Protein AF-A0A536VLV0-F1 (afdb_monomer_lite)

Sequence (83 aa):
RQLADILSGYEDFHEFDPRELHLLEALRTLRLIHYSAWIARRWDDPAFPAAFPWFNTQRYWQDRILEMKEQIALMDEAPLAVT

pLDDT: mean 95.52, std 5.6, range [65.25, 98.62]

Secondary structure (DSSP, 8-state):
-HHHHHHHHHHTTS---GGGGGGHHHHHHHHHHHHHHHHHTTTTSTHHHHH-TTTTSHHHHHHHHHHHHHHHHHHHSPPPP--

Radius of gyration: 17.25 Å; chains: 1; bounding box: 36×27×45 Å

Foldseek 3Di:
DVVLVVQVVVVVPDDDDPVCLLCVLVVVLVVLVVVLVVLVVCVPPPVSCVVCVCSPPPVVVVVSVVVNVVSVVVSVDDGDDND

Structure (mmCIF, N/CA/C/O backbone):
data_AF-A0A536VLV0-F1
#
_entry.id   AF-A0A536VLV0-F1
#
loop_
_atom_site.group_PDB
_atom_site.id
_atom_site.type_symbol
_atom_site.label_atom_id
_atom_site.label_alt_id
_atom_site.label_comp_id
_atom_site.label_asym_id
_atom_site.label_entity_id
_atom_site.label_seq_id
_atom_site.pdbx_PDB_ins_code
_atom_site.Cartn_x
_atom_site.Cartn_y
_atom_site.Cartn_z
_atom_site.occupancy
_atom_site.B_iso_or_equiv
_atom_site.auth_seq_id
_atom_site.auth_comp_id
_atom_site.auth_asym_id
_atom_site.auth_atom_id
_atom_site.pdbx_PDB_model_num
ATOM 1 N N . ARG A 1 1 ? -3.166 7.896 17.118 1.00 70.81 1 ARG A N 1
ATOM 2 C CA . ARG A 1 1 ? -3.242 9.371 16.995 1.00 70.81 1 ARG A CA 1
ATOM 3 C C . ARG A 1 1 ? -3.699 9.834 15.613 1.00 70.81 1 ARG A C 1
ATOM 5 O O . ARG A 1 1 ? -4.854 10.189 15.519 1.00 70.81 1 ARG A O 1
ATOM 12 N N . GLN A 1 2 ? -2.914 9.734 14.526 1.00 89.25 2 GLN A N 1
ATOM 13 C CA . GLN A 1 2 ? -3.379 10.214 13.200 1.00 89.25 2 GLN A CA 1
ATOM 14 C C . GLN A 1 2 ? -4.696 9.576 12.722 1.00 89.25 2 GLN A C 1
ATOM 16 O O . GLN A 1 2 ? -5.590 10.287 12.283 1.00 89.25 2 GLN A O 1
ATOM 21 N N . LEU 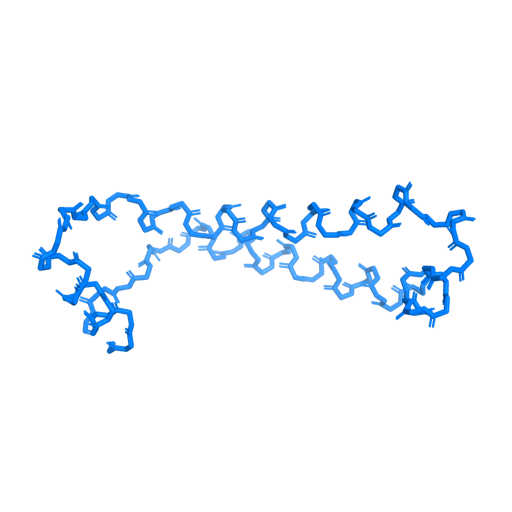A 1 3 ? -4.835 8.248 12.832 1.00 90.44 3 LEU A N 1
ATOM 22 C CA . LEU A 1 3 ? -6.079 7.560 12.462 1.00 90.44 3 LEU A CA 1
ATOM 23 C C . LEU A 1 3 ? -7.263 8.013 13.329 1.00 90.44 3 LEU A C 1
ATOM 25 O O . LEU A 1 3 ? -8.339 8.243 12.799 1.00 90.44 3 LEU A O 1
ATOM 29 N N . ALA A 1 4 ? -7.049 8.182 14.636 1.00 91.06 4 ALA A N 1
ATOM 30 C CA . ALA A 1 4 ? -8.082 8.646 15.558 1.00 91.06 4 ALA A CA 1
ATOM 31 C C . ALA A 1 4 ? -8.540 10.075 15.234 1.00 91.06 4 ALA A C 1
ATOM 33 O O . ALA A 1 4 ? -9.737 10.336 15.213 1.00 91.06 4 ALA A O 1
ATOM 34 N N . ASP A 1 5 ? -7.607 10.973 14.902 1.00 93.12 5 ASP A N 1
ATOM 35 C CA . ASP A 1 5 ? -7.932 12.349 14.513 1.00 93.12 5 ASP A CA 1
ATOM 36 C C . ASP A 1 5 ? -8.762 12.381 13.212 1.00 93.12 5 ASP A C 1
ATOM 38 O O . ASP A 1 5 ? -9.717 13.148 13.100 1.00 93.12 5 ASP A O 1
ATOM 42 N N . ILE A 1 6 ? -8.431 11.520 12.239 1.00 94.00 6 ILE A N 1
ATOM 43 C CA . ILE A 1 6 ? -9.184 11.394 10.980 1.00 94.00 6 ILE A CA 1
ATOM 44 C C . ILE A 1 6 ? -10.575 10.805 11.223 1.00 94.00 6 ILE A C 1
ATOM 46 O O . ILE A 1 6 ? -11.546 11.325 10.680 1.00 94.00 6 ILE A O 1
ATOM 50 N N . LEU A 1 7 ? -10.676 9.736 12.019 1.00 93.88 7 LEU A N 1
ATOM 51 C CA . LEU A 1 7 ? -11.956 9.098 12.330 1.00 93.88 7 LEU A CA 1
ATOM 52 C C . LEU A 1 7 ? -12.881 10.053 13.083 1.00 93.88 7 LEU A C 1
ATOM 54 O O . LEU A 1 7 ? -14.028 10.191 12.687 1.00 93.88 7 LEU A O 1
ATOM 58 N N . SER A 1 8 ? -12.354 10.796 14.059 1.00 93.75 8 SER A N 1
ATOM 59 C CA . SER A 1 8 ? -13.106 11.824 14.785 1.00 93.75 8 SER A CA 1
ATOM 60 C C . SER A 1 8 ? -13.756 12.834 13.830 1.00 93.75 8 SER A C 1
ATOM 62 O O . SER A 1 8 ? -14.960 13.060 13.886 1.00 93.75 8 SER A O 1
ATOM 64 N N . GLY A 1 9 ? -12.992 13.374 12.872 1.00 95.75 9 GLY A N 1
ATOM 65 C CA . GLY A 1 9 ? -13.543 14.299 11.875 1.00 95.75 9 GLY A CA 1
ATOM 66 C C . GLY A 1 9 ? -14.463 13.644 10.835 1.00 95.75 9 GLY A C 1
ATOM 67 O O . GLY A 1 9 ? -15.301 14.326 10.255 1.00 95.75 9 GLY A O 1
ATOM 68 N N . TYR A 1 10 ? -14.316 12.344 10.562 1.00 96.56 10 TYR A N 1
ATOM 69 C CA . TYR A 1 10 ? -15.223 11.598 9.683 1.00 96.56 10 TYR A CA 1
ATOM 70 C C . TYR A 1 10 ? -16.580 11.356 10.360 1.00 96.56 10 TYR A C 1
ATOM 72 O O . TYR A 1 10 ? -17.623 11.538 9.729 1.00 96.56 10 TYR A O 1
ATOM 80 N N . GLU A 1 11 ? -16.561 11.014 11.650 1.00 96.12 11 GLU A N 1
ATOM 81 C CA . GLU A 1 11 ? -17.748 10.716 12.457 1.00 96.12 11 GLU A CA 1
ATOM 82 C C . GLU A 1 11 ? -18.650 11.931 12.705 1.00 96.12 11 GLU A C 1
ATOM 84 O O . GLU A 1 11 ? -19.845 11.760 12.944 1.00 96.12 11 GLU A O 1
ATOM 89 N N . ASP A 1 12 ? -18.141 13.153 12.513 1.00 97.06 12 ASP A N 1
ATOM 90 C CA . ASP A 1 12 ? -18.966 14.367 12.440 1.00 97.06 12 ASP A CA 1
ATOM 91 C C . ASP A 1 12 ? -19.986 14.330 11.279 1.00 97.06 12 ASP A C 1
ATOM 93 O O . ASP A 1 12 ? -21.006 15.025 11.319 1.00 97.06 12 ASP A O 1
ATOM 97 N N . PHE A 1 13 ? -19.726 13.533 10.234 1.00 97.62 13 PHE A N 1
ATOM 98 C CA . PHE A 1 13 ? -20.550 13.461 9.021 1.00 97.62 13 PHE A CA 1
ATOM 99 C C . PHE A 1 13 ? -21.163 12.079 8.766 1.00 97.62 13 PHE A C 1
ATOM 101 O O . PHE A 1 13 ? -22.212 12.003 8.120 1.00 97.62 13 PHE A O 1
ATOM 108 N N . HIS A 1 14 ? -20.523 10.995 9.214 1.00 97.50 14 HIS A N 1
ATOM 109 C CA . HIS A 1 14 ? -20.982 9.627 8.970 1.00 97.50 14 HIS A CA 1
ATOM 110 C C . HIS A 1 14 ? -20.452 8.639 10.020 1.00 97.50 14 HIS A C 1
ATOM 112 O O . HIS A 1 14 ? -19.273 8.660 10.345 1.00 97.50 14 HIS A O 1
ATOM 118 N N . GLU A 1 15 ? -21.297 7.719 10.497 1.00 96.44 15 GLU A N 1
ATOM 119 C CA . GLU A 1 15 ? -20.895 6.672 11.452 1.00 96.44 15 GLU A CA 1
ATOM 120 C C . GLU A 1 15 ? -19.832 5.742 10.847 1.00 96.44 15 GLU A C 1
ATOM 122 O O . GLU A 1 15 ? -19.954 5.313 9.696 1.00 96.44 15 GLU A O 1
ATOM 127 N N . PHE A 1 16 ? -18.794 5.420 11.617 1.00 95.00 16 PHE A N 1
ATOM 128 C CA . PHE A 1 16 ? -17.756 4.484 11.201 1.00 95.00 16 PHE A CA 1
ATOM 129 C C . PHE A 1 16 ? -17.939 3.133 11.901 1.00 95.00 16 PHE A C 1
ATOM 131 O O . PHE A 1 16 ? -17.990 3.069 13.125 1.00 95.00 16 PHE A O 1
ATOM 138 N N . ASP A 1 17 ? -17.997 2.036 11.139 1.00 95.38 17 ASP A N 1
ATOM 139 C CA . ASP A 1 17 ? -18.031 0.684 11.704 1.00 95.38 17 ASP A CA 1
ATOM 140 C C . ASP A 1 17 ? -16.600 0.205 12.017 1.00 95.38 17 ASP A C 1
ATOM 142 O O . ASP A 1 17 ? -15.822 -0.055 11.092 1.00 95.38 17 ASP A O 1
ATOM 146 N N . PRO A 1 18 ? -16.227 -0.005 13.297 1.00 91.88 18 PRO A N 1
ATOM 147 C CA . PRO A 1 18 ? -14.875 -0.428 13.661 1.00 91.88 18 PRO A CA 1
ATOM 148 C C . PRO A 1 18 ? -14.449 -1.761 13.036 1.00 91.88 18 PRO A C 1
ATOM 150 O O . PRO A 1 18 ? -13.253 -2.037 12.925 1.00 91.88 18 PRO A O 1
ATOM 153 N N . ARG A 1 19 ? -15.402 -2.599 12.600 1.00 93.62 19 ARG A N 1
ATOM 154 C CA . ARG A 1 19 ? -15.101 -3.864 11.916 1.00 93.62 19 ARG A CA 1
ATOM 155 C C . ARG A 1 19 ? -14.401 -3.646 10.579 1.00 93.62 19 ARG A C 1
ATOM 157 O O . ARG A 1 19 ? -13.653 -4.520 10.146 1.00 93.62 19 ARG A O 1
ATOM 164 N N . GLU A 1 20 ? -14.583 -2.486 9.950 1.00 95.00 20 GLU A N 1
ATOM 165 C CA . GLU A 1 20 ? -13.905 -2.134 8.701 1.00 95.00 20 GLU A CA 1
ATOM 166 C C . GLU A 1 20 ? -12.383 -2.028 8.872 1.00 95.00 20 GLU A C 1
ATOM 168 O O . GLU A 1 20 ? -11.640 -2.254 7.916 1.00 95.00 20 GLU A O 1
ATOM 173 N N . LEU A 1 21 ? -11.883 -1.792 10.093 1.00 94.50 21 LEU A N 1
ATOM 174 C CA . LEU A 1 21 ? -10.442 -1.762 10.371 1.00 94.50 21 LEU A CA 1
ATOM 175 C C . LEU A 1 21 ? -9.766 -3.117 10.121 1.00 94.50 21 LEU A C 1
ATOM 177 O O . LEU A 1 21 ? -8.595 -3.152 9.741 1.00 94.50 21 LEU A O 1
ATOM 181 N N . HIS A 1 22 ? -10.498 -4.229 10.252 1.00 94.38 22 HIS A N 1
ATOM 182 C CA . HIS A 1 22 ? -9.986 -5.559 9.905 1.00 94.38 22 HIS A CA 1
ATOM 183 C C . HIS A 1 22 ? -9.737 -5.728 8.402 1.00 94.38 22 HIS A C 1
ATOM 185 O O . HIS A 1 22 ? -8.977 -6.604 7.994 1.00 94.38 22 HIS A O 1
ATOM 191 N N . LEU A 1 23 ? -10.358 -4.899 7.560 1.00 96.19 23 LEU A N 1
ATOM 192 C CA . LEU A 1 23 ? -10.211 -4.986 6.110 1.00 96.19 23 LEU A CA 1
ATOM 193 C C . LEU A 1 23 ? -8.956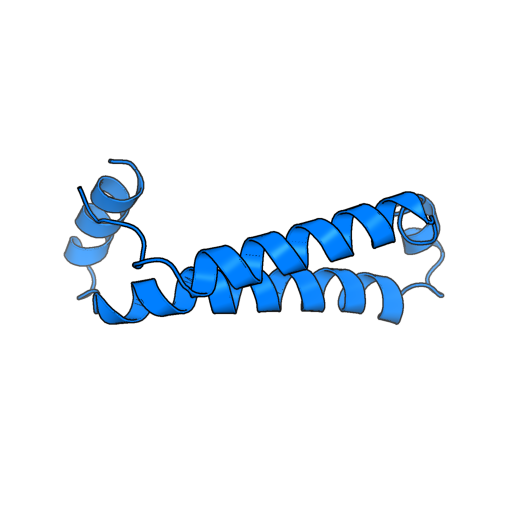 -4.269 5.606 1.00 96.19 23 LEU A C 1
ATOM 195 O O . LEU A 1 23 ? -8.584 -4.451 4.449 1.00 96.19 23 LEU A O 1
ATOM 199 N N . LEU A 1 24 ? -8.289 -3.461 6.436 1.00 95.94 24 LEU A N 1
ATOM 200 C CA . LEU A 1 24 ? -7.212 -2.576 5.989 1.00 95.94 24 LEU A CA 1
ATOM 201 C C . LEU A 1 24 ? -6.040 -3.327 5.352 1.00 95.94 24 LEU A C 1
ATOM 203 O O . LEU A 1 24 ? -5.629 -2.977 4.244 1.00 95.94 24 LEU A O 1
ATOM 207 N N . GLU A 1 25 ? -5.520 -4.361 6.012 1.00 97.62 25 GLU A N 1
ATOM 208 C CA . GLU A 1 25 ? -4.383 -5.136 5.496 1.00 97.62 25 GLU A CA 1
ATOM 209 C C . GLU A 1 25 ? -4.778 -5.972 4.268 1.00 97.62 25 GLU A C 1
ATOM 211 O O . GLU A 1 25 ? -4.045 -6.020 3.278 1.00 97.62 25 GLU A O 1
ATOM 216 N N . ALA A 1 26 ? -5.994 -6.527 4.249 1.00 96.75 26 ALA A N 1
ATOM 217 C CA . ALA A 1 26 ? -6.514 -7.249 3.088 1.00 96.75 26 ALA A CA 1
ATOM 218 C C . ALA A 1 26 ? -6.673 -6.329 1.860 1.00 96.75 26 ALA A C 1
ATOM 220 O O . ALA A 1 26 ? -6.243 -6.665 0.752 1.00 96.75 26 ALA A O 1
ATOM 221 N N . LEU A 1 27 ? -7.243 -5.134 2.044 1.00 98.00 27 LEU A N 1
ATOM 222 C CA . LEU A 1 27 ? -7.422 -4.146 0.978 1.00 98.00 27 LEU A CA 1
ATOM 223 C C . LEU A 1 27 ? -6.085 -3.554 0.515 1.00 98.00 27 LEU A C 1
ATOM 225 O O . LEU A 1 27 ? -5.900 -3.314 -0.683 1.00 98.00 27 LEU A O 1
ATOM 229 N N . ARG A 1 28 ? -5.124 -3.359 1.427 1.00 98.00 28 ARG A N 1
ATOM 230 C CA . ARG A 1 28 ? -3.756 -2.952 1.081 1.00 98.00 28 ARG A CA 1
ATOM 231 C C . ARG A 1 28 ? -3.068 -4.017 0.233 1.00 98.00 28 ARG A C 1
ATOM 233 O O . ARG A 1 28 ? -2.548 -3.686 -0.834 1.00 98.00 28 ARG A O 1
ATOM 240 N N . THR A 1 29 ? -3.145 -5.280 0.639 1.00 98.12 29 THR A N 1
ATOM 241 C CA . THR A 1 29 ? -2.613 -6.419 -0.123 1.00 98.12 29 THR A CA 1
ATOM 242 C C . THR A 1 29 ? -3.227 -6.482 -1.520 1.00 98.12 29 THR A C 1
ATOM 244 O O . THR A 1 29 ? -2.510 -6.571 -2.520 1.00 98.12 29 THR A O 1
ATOM 247 N N . LEU A 1 30 ? -4.553 -6.344 -1.621 1.00 98.31 30 LEU A N 1
ATOM 248 C CA . LEU A 1 30 ? -5.249 -6.328 -2.905 1.00 98.31 30 LEU A CA 1
ATOM 249 C C . LEU A 1 30 ? -4.770 -5.175 -3.799 1.00 98.31 30 LEU A C 1
ATOM 251 O O . LEU A 1 30 ? -4.517 -5.375 -4.989 1.00 98.31 30 LEU A O 1
ATOM 255 N N . ARG A 1 31 ? -4.585 -3.976 -3.233 1.00 98.50 31 ARG A N 1
ATOM 256 C CA . ARG A 1 31 ? -4.035 -2.818 -3.953 1.00 98.50 31 ARG A CA 1
ATOM 257 C C . ARG A 1 31 ? -2.624 -3.093 -4.474 1.00 98.50 31 ARG A C 1
ATOM 259 O O . ARG A 1 31 ? -2.330 -2.729 -5.612 1.00 98.50 31 ARG A O 1
ATOM 266 N N . LEU A 1 32 ? -1.766 -3.735 -3.683 1.00 98.31 32 LEU A N 1
ATOM 267 C CA . LEU A 1 32 ? -0.403 -4.083 -4.088 1.00 98.31 32 LEU A CA 1
ATOM 268 C C . LEU A 1 32 ? -0.401 -5.060 -5.270 1.00 98.31 32 LEU A C 1
ATOM 270 O O . LEU A 1 32 ? 0.288 -4.813 -6.263 1.00 98.31 32 LEU A O 1
ATOM 274 N N . ILE A 1 33 ? -1.219 -6.113 -5.212 1.00 98.25 33 ILE A N 1
ATOM 275 C CA . ILE A 1 33 ? -1.370 -7.086 -6.306 1.00 98.25 33 ILE A CA 1
ATOM 276 C C . ILE A 1 33 ? -1.907 -6.396 -7.566 1.00 98.25 33 ILE A C 1
ATOM 278 O O . ILE A 1 33 ? -1.352 -6.550 -8.658 1.00 98.25 33 ILE A O 1
ATOM 282 N N . HIS A 1 34 ? -2.962 -5.589 -7.422 1.00 98.62 34 HIS A N 1
ATOM 283 C CA . HIS A 1 34 ? -3.551 -4.852 -8.536 1.00 98.62 34 HIS A CA 1
ATOM 284 C C . HIS A 1 34 ? -2.585 -3.853 -9.164 1.00 98.62 34 HIS A C 1
ATOM 286 O O . HIS A 1 34 ? -2.616 -3.688 -10.380 1.00 98.62 34 HIS 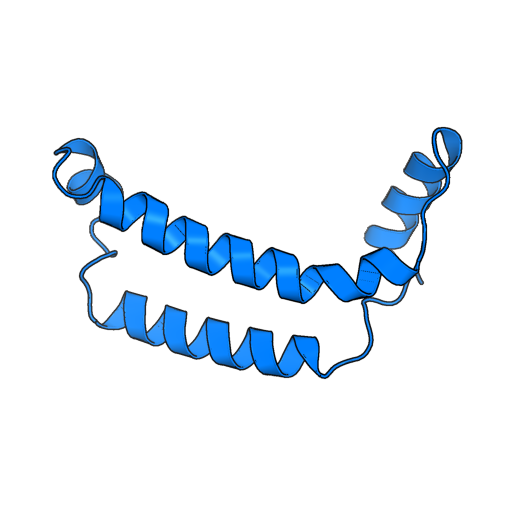A O 1
ATOM 292 N N . TYR A 1 35 ? -1.711 -3.220 -8.382 1.00 98.44 35 TYR A N 1
ATOM 293 C CA . TYR A 1 35 ? -0.699 -2.313 -8.910 1.00 98.44 35 TYR A CA 1
ATOM 294 C C . TYR A 1 35 ? 0.296 -3.045 -9.819 1.00 98.44 35 TYR A C 1
ATOM 296 O O . TYR A 1 35 ? 0.502 -2.629 -10.959 1.00 98.44 35 TYR A O 1
ATOM 304 N N . SER A 1 36 ? 0.838 -4.184 -9.374 1.00 98.38 36 SER A N 1
ATOM 305 C CA . SER A 1 36 ? 1.731 -5.004 -10.204 1.00 98.38 36 SER A CA 1
ATOM 306 C C . SER A 1 36 ? 1.023 -5.503 -11.470 1.00 98.38 36 SER A C 1
ATOM 308 O O . SER A 1 36 ? 1.577 -5.430 -12.567 1.00 98.38 36 SER A O 1
ATOM 310 N N . ALA A 1 37 ? -0.234 -5.942 -11.351 1.00 98.44 37 ALA A N 1
ATOM 311 C CA . ALA A 1 37 ? -1.036 -6.364 -12.498 1.00 98.44 37 ALA A CA 1
ATOM 312 C C . ALA A 1 37 ? -1.353 -5.207 -13.462 1.00 98.44 37 ALA A C 1
ATOM 314 O O . ALA A 1 37 ? -1.395 -5.405 -14.675 1.00 98.44 37 ALA A O 1
ATOM 315 N N . TRP A 1 38 ? -1.584 -4.000 -12.944 1.00 98.50 38 TRP A N 1
ATOM 316 C CA . TRP A 1 38 ? -1.867 -2.810 -13.744 1.00 98.50 38 TRP A CA 1
ATOM 317 C C . TRP A 1 38 ? -0.681 -2.431 -14.634 1.00 98.50 38 TRP A C 1
ATOM 319 O O . TRP A 1 38 ? -0.912 -2.127 -15.808 1.00 98.50 38 TRP A O 1
ATOM 329 N N . ILE A 1 39 ? 0.548 -2.520 -14.107 1.00 98.44 39 ILE A N 1
ATOM 330 C CA . ILE A 1 39 ? 1.784 -2.338 -14.884 1.00 98.44 39 ILE A CA 1
ATOM 331 C C . ILE A 1 39 ? 1.911 -3.451 -15.928 1.00 98.44 39 ILE A C 1
ATOM 333 O O . ILE A 1 39 ? 2.032 -3.159 -17.115 1.00 98.44 39 ILE A O 1
ATOM 337 N N . ALA A 1 40 ? 1.815 -4.721 -15.512 1.00 98.19 40 ALA A N 1
ATOM 338 C CA . ALA A 1 40 ? 1.984 -5.867 -16.410 1.00 98.19 40 ALA A CA 1
ATOM 339 C C . ALA A 1 40 ? 1.032 -5.828 -17.615 1.00 98.19 40 ALA A C 1
ATOM 341 O O . ALA A 1 40 ? 1.448 -6.052 -18.747 1.00 98.19 40 ALA A O 1
ATOM 342 N N . ARG A 1 41 ? -0.245 -5.495 -17.391 1.00 98.38 41 ARG A N 1
ATOM 343 C CA . ARG A 1 41 ? -1.268 -5.421 -18.452 1.00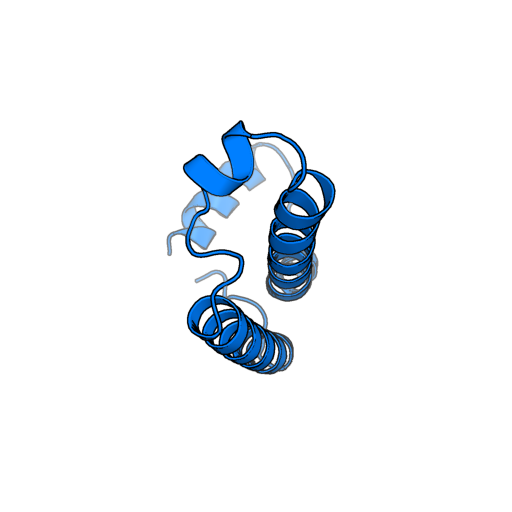 98.38 41 ARG A CA 1
ATOM 344 C C . ARG A 1 41 ? -1.012 -4.324 -19.487 1.00 98.38 41 ARG A C 1
ATOM 346 O O . ARG A 1 41 ? -1.680 -4.315 -20.514 1.00 98.38 41 ARG A O 1
ATOM 353 N N . ARG A 1 42 ? -0.126 -3.372 -19.196 1.00 98.19 42 ARG A N 1
ATOM 354 C CA . ARG A 1 42 ? 0.199 -2.231 -20.063 1.00 98.19 42 ARG A CA 1
ATOM 355 C C . ARG A 1 42 ? 1.652 -2.246 -20.512 1.00 98.19 42 ARG A C 1
ATOM 357 O O . ARG A 1 42 ? 2.127 -1.251 -21.037 1.00 98.19 42 ARG A O 1
ATOM 364 N N . TRP A 1 43 ? 2.359 -3.355 -20.316 1.00 98.19 43 TRP A N 1
ATOM 365 C CA . TRP A 1 43 ? 3.792 -3.401 -20.579 1.00 98.19 43 TRP A CA 1
ATOM 366 C C . TRP A 1 43 ? 4.156 -3.163 -22.053 1.00 98.19 43 TRP A C 1
ATOM 368 O O . TRP A 1 43 ? 5.227 -2.633 -22.335 1.00 98.19 43 TRP A O 1
ATOM 378 N N . ASP A 1 44 ? 3.248 -3.491 -22.976 1.00 97.25 44 ASP A N 1
ATOM 379 C CA . ASP A 1 44 ? 3.429 -3.251 -24.413 1.00 97.25 44 ASP A CA 1
ATOM 380 C C . ASP A 1 44 ? 3.307 -1.764 -24.808 1.00 97.25 44 ASP A C 1
ATOM 382 O O . ASP A 1 44 ? 3.716 -1.387 -25.906 1.00 97.25 44 ASP A O 1
ATOM 386 N N . ASP A 1 45 ? 2.767 -0.902 -23.936 1.00 98.25 45 ASP A N 1
ATOM 387 C CA . ASP A 1 45 ? 2.788 0.552 -24.128 1.00 98.25 45 ASP A CA 1
ATOM 388 C C . ASP A 1 45 ? 4.209 1.078 -23.843 1.00 98.25 45 ASP A C 1
ATOM 390 O O . ASP A 1 45 ? 4.681 0.949 -22.709 1.00 98.25 45 ASP A O 1
ATOM 394 N N . PRO A 1 46 ? 4.897 1.719 -24.812 1.00 97.56 46 PRO A N 1
ATOM 395 C CA . PRO A 1 46 ? 6.268 2.207 -24.641 1.00 97.56 46 PRO A CA 1
ATOM 396 C C . PRO A 1 46 ? 6.480 3.147 -23.445 1.00 97.56 46 PRO A C 1
ATOM 398 O O . PRO A 1 46 ? 7.600 3.245 -22.936 1.00 97.56 46 PRO A O 1
ATOM 401 N N . ALA A 1 47 ? 5.433 3.830 -22.971 1.00 97.94 47 ALA A N 1
ATOM 402 C CA . ALA A 1 47 ? 5.521 4.679 -21.789 1.00 97.94 47 ALA A CA 1
ATOM 403 C C . ALA A 1 47 ? 5.800 3.875 -20.505 1.00 97.94 47 ALA A C 1
ATOM 405 O O . ALA A 1 47 ? 6.440 4.391 -19.587 1.00 97.94 47 ALA A O 1
ATOM 406 N N . PHE A 1 48 ? 5.364 2.612 -20.426 1.00 98.12 48 PHE A N 1
ATOM 407 C CA . PHE A 1 48 ? 5.470 1.796 -19.214 1.00 98.12 48 PHE A CA 1
ATOM 408 C C . PHE A 1 48 ? 6.893 1.298 -18.945 1.00 98.12 48 PHE A C 1
ATOM 410 O O . PHE A 1 48 ? 7.377 1.532 -17.838 1.00 98.12 48 PHE A O 1
ATOM 417 N N . PRO A 1 49 ? 7.623 0.702 -19.904 1.00 98.00 49 PRO A N 1
ATOM 418 C CA . PRO A 1 49 ? 9.031 0.376 -19.700 1.00 98.00 49 PRO A CA 1
ATOM 419 C C . PRO A 1 49 ? 9.889 1.595 -19.343 1.00 98.00 49 PRO A C 1
ATOM 421 O O . PRO A 1 49 ? 10.804 1.478 -18.529 1.00 98.00 49 PRO A O 1
ATOM 424 N N . ALA A 1 50 ? 9.573 2.771 -19.899 1.00 97.44 50 ALA A N 1
ATOM 425 C CA . ALA A 1 50 ? 10.279 4.014 -19.595 1.00 97.44 50 ALA A CA 1
ATOM 426 C C . ALA A 1 50 ? 9.987 4.537 -18.175 1.00 97.44 50 ALA A C 1
ATOM 428 O O . ALA A 1 50 ? 10.905 4.973 -17.482 1.00 97.44 50 ALA A O 1
ATOM 429 N N . ALA A 1 51 ? 8.727 4.486 -17.731 1.00 98.19 51 ALA A N 1
ATOM 430 C CA . ALA A 1 51 ? 8.312 4.963 -16.409 1.00 98.19 51 ALA A CA 1
ATOM 431 C C . ALA A 1 51 ? 8.581 3.950 -15.279 1.00 98.19 51 ALA A C 1
ATOM 433 O O . ALA A 1 51 ? 8.797 4.340 -14.131 1.00 98.19 51 ALA A O 1
ATOM 434 N N . PHE A 1 52 ? 8.593 2.653 -15.597 1.00 98.25 52 PHE A N 1
ATOM 435 C CA . PHE A 1 52 ? 8.738 1.547 -14.648 1.00 98.25 52 PHE A CA 1
ATOM 436 C C . PHE A 1 52 ? 9.893 0.598 -15.032 1.00 98.25 52 PHE A C 1
ATOM 438 O O . PHE A 1 52 ? 9.697 -0.619 -15.094 1.00 98.25 52 PHE A O 1
ATOM 445 N N . PRO A 1 53 ? 11.125 1.099 -15.253 1.00 97.44 53 PRO A N 1
ATOM 446 C CA . PRO A 1 53 ? 12.243 0.280 -15.740 1.00 97.44 53 PRO A CA 1
ATOM 447 C C . PRO A 1 53 ? 12.662 -0.823 -14.754 1.00 97.44 53 PRO A C 1
ATOM 449 O O . PRO A 1 53 ? 13.285 -1.812 -15.131 1.00 97.44 53 PRO A O 1
ATOM 452 N N . TRP A 1 54 ? 12.302 -0.676 -13.478 1.00 97.62 54 TRP A N 1
ATOM 453 C CA . TRP A 1 54 ? 12.563 -1.642 -12.414 1.00 97.62 54 TRP A CA 1
ATOM 454 C C . TRP A 1 54 ? 11.600 -2.840 -12.414 1.00 97.62 54 TRP A C 1
ATOM 456 O O . TRP A 1 54 ? 11.899 -3.846 -11.771 1.00 97.62 54 TRP A O 1
ATOM 466 N N . PHE A 1 55 ? 10.470 -2.776 -13.125 1.00 98.12 55 PHE A N 1
ATOM 467 C CA . PHE A 1 55 ? 9.384 -3.757 -13.012 1.00 98.12 55 PHE A CA 1
ATOM 468 C C . PHE A 1 55 ? 9.785 -5.182 -13.421 1.00 98.12 55 PHE A C 1
ATOM 470 O O . PHE A 1 55 ? 9.437 -6.146 -12.746 1.00 98.12 55 PHE A O 1
ATOM 477 N N . ASN A 1 56 ? 10.587 -5.327 -14.478 1.00 95.81 56 ASN A N 1
ATOM 478 C CA . ASN A 1 56 ? 11.072 -6.633 -14.946 1.00 95.81 56 ASN A CA 1
ATOM 479 C C . ASN A 1 56 ? 12.407 -7.052 -14.313 1.00 95.81 56 ASN A C 1
ATOM 481 O O . ASN A 1 56 ? 13.070 -7.968 -14.799 1.00 95.81 56 ASN A O 1
ATOM 485 N N . THR A 1 57 ? 12.828 -6.395 -13.231 1.00 98.25 57 THR A N 1
ATOM 486 C CA . THR A 1 57 ? 14.047 -6.778 -12.514 1.00 98.25 57 THR A CA 1
ATOM 487 C C . THR A 1 57 ? 13.748 -7.851 -11.474 1.00 98.25 57 THR A C 1
ATOM 489 O O . THR A 1 57 ? 12.700 -7.845 -10.832 1.00 98.25 57 THR A O 1
ATOM 492 N N . GLN A 1 58 ? 14.705 -8.753 -11.245 1.00 98.38 58 GLN A N 1
ATOM 493 C CA . GLN A 1 58 ? 14.597 -9.755 -10.181 1.00 98.38 58 GLN A CA 1
ATOM 494 C C . GLN A 1 58 ? 14.389 -9.108 -8.806 1.00 98.38 58 GLN A C 1
ATOM 496 O O . GLN A 1 58 ? 13.583 -9.592 -8.015 1.00 98.38 58 GLN A O 1
ATOM 501 N N . ARG A 1 59 ? 15.089 -7.997 -8.544 1.00 98.25 59 ARG A N 1
ATOM 502 C CA . ARG A 1 59 ? 15.019 -7.273 -7.274 1.00 98.25 59 ARG A CA 1
ATOM 503 C C . ARG A 1 59 ? 13.595 -6.820 -6.950 1.00 98.25 59 ARG A C 1
ATOM 505 O O . ARG A 1 59 ? 13.123 -7.098 -5.858 1.00 98.25 59 ARG A O 1
ATOM 512 N N . TYR A 1 60 ? 12.894 -6.206 -7.907 1.00 98.19 60 TYR A N 1
ATOM 513 C CA . TYR A 1 60 ? 11.508 -5.775 -7.701 1.00 98.19 60 TYR A CA 1
ATOM 514 C C . TYR A 1 60 ? 10.602 -6.926 -7.246 1.00 98.19 60 TYR A C 1
ATOM 516 O O . TYR A 1 60 ? 9.838 -6.784 -6.293 1.00 98.19 60 TYR A O 1
ATOM 524 N N . TRP A 1 61 ? 10.705 -8.086 -7.899 1.00 98.19 61 TRP A N 1
ATOM 525 C CA . TRP A 1 61 ? 9.878 -9.242 -7.553 1.00 98.19 61 TRP A CA 1
ATOM 526 C C . TRP A 1 61 ? 10.283 -9.891 -6.227 1.00 98.19 61 TRP A C 1
ATOM 528 O O . TRP A 1 61 ? 9.415 -10.391 -5.515 1.00 98.19 61 TRP A O 1
ATOM 538 N N . GLN A 1 62 ? 11.565 -9.852 -5.855 1.00 98.56 62 GLN A N 1
ATOM 539 C CA . GLN A 1 62 ? 12.014 -10.268 -4.522 1.00 98.56 62 GLN A CA 1
ATOM 540 C C . GLN A 1 62 ? 11.433 -9.366 -3.430 1.00 98.56 62 GLN A C 1
ATOM 542 O O . GLN A 1 62 ? 10.871 -9.882 -2.463 1.00 98.56 62 GLN A O 1
ATOM 547 N N . ASP A 1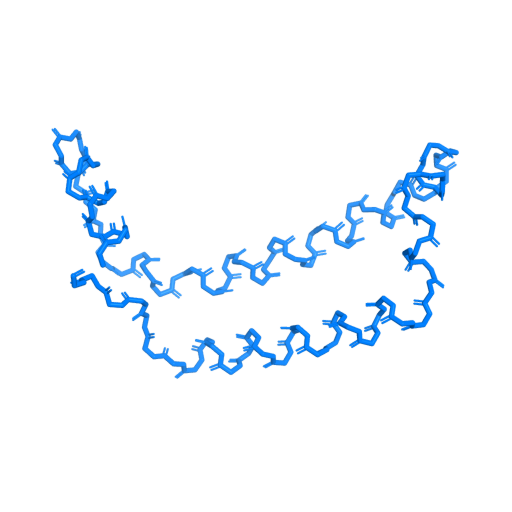 63 ? 11.493 -8.048 -3.625 1.00 98.38 63 ASP A N 1
ATOM 548 C CA . ASP A 1 63 ? 10.915 -7.069 -2.703 1.00 98.38 63 ASP A CA 1
ATOM 549 C C . ASP A 1 63 ? 9.390 -7.264 -2.603 1.00 98.38 63 ASP A C 1
ATOM 551 O O . ASP A 1 63 ? 8.836 -7.296 -1.507 1.00 98.38 63 ASP A O 1
ATOM 555 N N . ARG A 1 64 ? 8.706 -7.520 -3.731 1.00 98.00 64 ARG A N 1
ATOM 556 C CA . ARG A 1 64 ? 7.264 -7.816 -3.758 1.00 98.00 64 ARG A CA 1
ATOM 557 C C . ARG A 1 64 ? 6.910 -9.096 -3.000 1.00 98.00 64 ARG A C 1
ATOM 559 O O . ARG A 1 64 ? 5.896 -9.123 -2.314 1.00 98.00 64 ARG A O 1
ATOM 566 N N . ILE A 1 65 ? 7.718 -10.152 -3.097 1.00 98.19 65 ILE A N 1
ATOM 567 C CA . ILE A 1 65 ? 7.501 -11.390 -2.330 1.00 98.19 65 ILE A CA 1
ATOM 568 C C . ILE A 1 65 ? 7.667 -11.139 -0.829 1.00 98.19 65 ILE A C 1
ATOM 570 O O . ILE A 1 65 ? 6.877 -11.664 -0.044 1.00 98.19 65 ILE A O 1
ATOM 574 N N . LEU A 1 66 ? 8.680 -10.366 -0.428 1.00 98.44 66 LEU A N 1
ATOM 575 C CA . LEU A 1 66 ? 8.884 -10.002 0.973 1.00 98.44 66 LEU A CA 1
ATOM 576 C C . LEU A 1 66 ? 7.691 -9.195 1.503 1.00 98.44 66 LEU A C 1
ATOM 578 O O . LEU A 1 66 ? 7.100 -9.586 2.505 1.00 98.44 66 LEU A O 1
ATOM 582 N N . GLU A 1 67 ? 7.266 -8.174 0.761 1.00 98.25 67 GLU A N 1
ATOM 583 C CA . GLU A 1 67 ? 6.109 -7.335 1.094 1.00 98.25 67 GLU A CA 1
ATOM 584 C C . GLU A 1 67 ? 4.819 -8.165 1.250 1.00 98.25 67 GLU A C 1
ATOM 586 O O . GLU A 1 67 ? 4.037 -7.941 2.170 1.00 98.25 67 GLU A O 1
ATOM 591 N N . MET A 1 68 ? 4.600 -9.182 0.404 1.00 98.25 68 MET A N 1
ATOM 592 C CA . MET A 1 68 ? 3.442 -10.078 0.548 1.00 98.25 68 MET A CA 1
ATOM 593 C C . MET A 1 68 ? 3.512 -10.938 1.816 1.00 98.25 68 MET A C 1
ATOM 595 O O . MET A 1 68 ? 2.483 -11.192 2.435 1.00 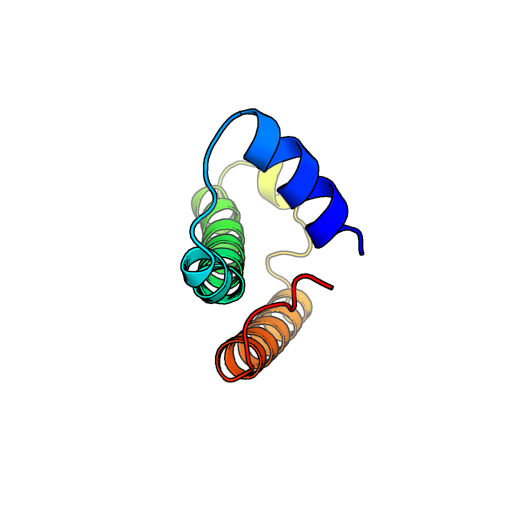98.25 68 MET A O 1
ATOM 599 N N . LYS A 1 69 ? 4.703 -11.387 2.226 1.00 98.31 69 LYS A N 1
ATOM 600 C CA . LYS A 1 69 ? 4.867 -12.144 3.479 1.00 98.31 69 LYS A CA 1
ATOM 601 C C . LYS A 1 69 ? 4.605 -11.271 4.702 1.00 98.31 69 LYS A C 1
ATOM 603 O O . LYS A 1 69 ? 3.962 -11.730 5.639 1.00 98.31 69 LYS A O 1
ATOM 608 N N . GLU A 1 70 ? 5.072 -10.028 4.674 1.00 98.19 70 GLU A N 1
ATOM 609 C CA . GLU A 1 70 ? 4.803 -9.045 5.727 1.00 98.19 70 GLU A CA 1
ATOM 610 C C . GLU A 1 70 ? 3.308 -8.731 5.817 1.00 98.19 70 GLU A C 1
ATOM 612 O O . GLU A 1 70 ? 2.751 -8.713 6.907 1.00 98.19 70 GLU A O 1
ATOM 617 N N . GLN A 1 71 ? 2.628 -8.565 4.679 1.00 97.94 71 GLN A N 1
ATOM 618 C CA . GLN A 1 71 ? 1.177 -8.380 4.654 1.00 97.94 71 GLN A CA 1
ATOM 619 C C . GLN A 1 71 ? 0.408 -9.585 5.210 1.00 97.94 71 GLN A C 1
ATOM 621 O O . GLN A 1 71 ? -0.576 -9.387 5.915 1.00 97.94 71 GLN A O 1
ATOM 626 N N . ILE A 1 72 ? 0.853 -10.820 4.944 1.00 97.25 72 ILE A N 1
ATOM 627 C CA . ILE A 1 72 ? 0.265 -12.017 5.569 1.00 97.25 72 ILE A CA 1
ATOM 628 C C . ILE A 1 72 ? 0.410 -11.951 7.090 1.00 97.25 72 ILE A C 1
ATOM 630 O O . ILE A 1 72 ? -0.584 -12.111 7.787 1.00 97.25 72 ILE A O 1
ATOM 634 N N . ALA A 1 73 ? 1.608 -11.647 7.596 1.00 97.44 73 ALA A N 1
ATOM 635 C CA . ALA A 1 73 ? 1.829 -11.521 9.035 1.00 97.44 73 ALA A CA 1
ATOM 636 C C . ALA A 1 73 ? 0.955 -10.419 9.663 1.00 97.44 73 ALA A C 1
ATOM 638 O O . ALA A 1 73 ? 0.349 -10.641 10.703 1.00 97.44 73 ALA A O 1
ATOM 639 N N . LEU A 1 74 ? 0.818 -9.265 9.001 1.00 96.50 74 LEU A N 1
ATOM 640 C CA . LEU A 1 74 ? -0.035 -8.166 9.467 1.00 96.50 74 LEU A CA 1
ATOM 641 C C . LEU A 1 74 ? -1.530 -8.518 9.464 1.00 96.50 74 LEU A C 1
ATOM 643 O O . LEU A 1 74 ? -2.272 -8.003 10.294 1.00 96.50 74 LEU A O 1
ATOM 647 N N . MET A 1 75 ? -1.988 -9.392 8.561 1.00 95.69 75 MET A N 1
ATOM 648 C CA . MET A 1 75 ? -3.371 -9.889 8.574 1.00 95.69 75 MET A CA 1
ATOM 649 C C . MET A 1 75 ? -3.658 -10.829 9.754 1.00 95.69 75 MET A C 1
ATOM 651 O O . MET A 1 75 ? -4.820 -10.959 10.138 1.00 95.69 75 MET A O 1
ATOM 655 N N . ASP A 1 76 ? -2.629 -11.458 10.329 1.00 95.69 76 ASP A N 1
ATOM 656 C CA . ASP A 1 76 ? -2.747 -12.287 11.535 1.00 95.69 76 ASP A CA 1
ATOM 657 C C . ASP A 1 76 ? -2.722 -11.450 12.833 1.00 95.69 76 ASP A C 1
ATOM 659 O O . ASP A 1 76 ? -3.062 -11.949 13.910 1.00 95.69 76 ASP A O 1
ATOM 663 N N . GLU A 1 77 ? -2.329 -10.175 12.755 1.00 95.00 77 GLU A N 1
ATOM 664 C CA . GLU A 1 77 ? -2.333 -9.246 13.884 1.00 95.00 77 GLU A CA 1
ATOM 665 C C . GLU A 1 77 ? -3.725 -8.633 14.135 1.00 95.00 77 GLU A C 1
ATOM 667 O O . GLU A 1 77 ? -4.640 -8.676 13.310 1.00 95.00 77 GLU A O 1
ATOM 672 N N . ALA A 1 78 ? -3.903 -8.037 15.318 1.00 92.62 78 ALA A N 1
ATOM 673 C CA . ALA A 1 78 ? -5.097 -7.250 15.611 1.00 92.62 78 ALA A CA 1
ATOM 674 C C . ALA A 1 78 ? -5.171 -6.014 14.685 1.00 92.62 78 ALA A C 1
ATOM 676 O O . ALA A 1 78 ? -4.129 -5.455 14.332 1.00 92.62 78 ALA A O 1
ATOM 677 N N . PRO A 1 79 ? -6.379 -5.539 14.318 1.00 91.44 79 PRO A N 1
ATOM 678 C CA . PRO A 1 79 ? -6.518 -4.349 13.486 1.00 91.44 79 PRO A CA 1
ATOM 679 C C . PRO A 1 79 ? -5.920 -3.123 14.185 1.00 91.44 79 PRO A C 1
ATOM 681 O O . PRO A 1 79 ? -5.780 -3.086 15.411 1.00 91.44 79 PRO A O 1
ATOM 684 N N . LEU A 1 80 ? -5.605 -2.091 13.398 1.00 87.94 80 LEU A N 1
ATOM 685 C CA . LEU A 1 80 ? -5.027 -0.852 13.917 1.00 87.94 80 LEU A CA 1
ATOM 686 C C . LEU A 1 80 ? -5.857 -0.289 15.076 1.00 87.94 80 LEU A C 1
ATOM 688 O O . LEU A 1 80 ? -7.062 -0.069 14.953 1.00 87.94 80 LEU A O 1
ATOM 692 N N . ALA A 1 81 ? -5.186 -0.011 16.192 1.00 82.25 81 ALA A N 1
ATOM 693 C CA . ALA A 1 81 ? -5.826 0.579 17.353 1.00 82.25 81 ALA A CA 1
ATOM 694 C C . ALA A 1 81 ? -6.173 2.052 17.092 1.00 82.25 81 ALA A C 1
ATOM 696 O O . ALA A 1 81 ? -5.309 2.864 16.742 1.00 82.25 81 ALA A O 1
ATOM 697 N N . VAL A 1 82 ? -7.429 2.415 17.342 1.00 76.44 82 VAL A N 1
ATOM 698 C CA . VAL A 1 82 ? -7.866 3.812 17.415 1.00 76.44 82 VAL A CA 1
ATOM 699 C C . VAL A 1 82 ? -7.542 4.310 18.826 1.00 76.44 82 VAL A C 1
ATOM 701 O O . VAL A 1 82 ? -8.335 4.162 19.747 1.00 76.44 82 VAL A O 1
ATOM 704 N N . THR A 1 83 ? -6.314 4.794 19.020 1.00 65.25 83 THR A N 1
ATOM 705 C CA . THR A 1 83 ? -5.860 5.461 20.260 1.00 65.25 83 THR A CA 1
ATOM 706 C C . THR A 1 83 ? -5.544 6.920 20.019 1.00 65.25 83 THR A C 1
ATOM 708 O O . THR A 1 83 ? -4.984 7.245 18.937 1.00 65.25 83 THR A O 1
#